Protein AF-Q57W32-F1 (afdb_monomer_lite)

Organism: Trypanosoma brucei brucei (strain 927/4 GUTat10.1) (NCBI:txid185431)

Foldseek 3Di:
DVVVVVVVVVVVVVVCVVLVFDWDDDPNHTQDTCVVVVDDDDPVVVVVSVVVCCVVVVVVPPPDD

Structure (mmCIF, N/CA/C/O backbone):
data_AF-Q57W32-F1
#
_entry.id   AF-Q57W32-F1
#
loop_
_atom_site.group_PDB
_atom_site.id
_atom_site.type_symbol
_atom_site.label_atom_id
_atom_site.label_alt_id
_atom_site.label_comp_id
_atom_site.label_asym_id
_atom_site.label_entity_id
_atom_site.label_seq_id
_atom_site.pdbx_PDB_ins_code
_atom_site.Cartn_x
_atom_site.Cartn_y
_atom_site.Cartn_z
_atom_site.occupancy
_atom_site.B_iso_or_equiv
_atom_site.auth_seq_id
_atom_site.auth_comp_id
_atom_site.auth_asym_id
_atom_site.auth_atom_id
_atom_site.pdbx_PDB_model_num
ATOM 1 N N . MET A 1 1 ? -11.776 -13.843 26.602 1.00 78.94 1 MET A N 1
ATOM 2 C CA . MET A 1 1 ? -11.390 -13.875 25.173 1.00 78.94 1 MET A CA 1
ATOM 3 C C . MET A 1 1 ? -11.024 -12.493 24.621 1.00 78.94 1 MET A C 1
ATOM 5 O O . MET A 1 1 ? -9.964 -12.371 24.026 1.00 78.94 1 MET A O 1
ATOM 9 N N . VAL A 1 2 ? -11.829 -11.450 24.877 1.00 90.12 2 VAL A N 1
ATOM 10 C CA . VAL A 1 2 ? -11.592 -10.063 24.402 1.00 90.12 2 VAL A CA 1
ATOM 11 C C . VAL A 1 2 ? -10.188 -9.533 24.722 1.00 90.12 2 VAL A C 1
ATOM 13 O O . VAL A 1 2 ? -9.535 -8.982 23.845 1.00 90.12 2 VAL A O 1
ATOM 16 N N . VAL A 1 3 ? -9.685 -9.768 25.941 1.00 90.25 3 VAL A N 1
ATOM 17 C CA . VAL A 1 3 ? -8.330 -9.339 26.347 1.00 90.25 3 VAL A CA 1
ATOM 18 C C . VAL A 1 3 ? -7.245 -9.923 25.432 1.00 90.25 3 VAL A C 1
ATOM 20 O O . VAL A 1 3 ? -6.331 -9.209 25.031 1.00 90.25 3 VAL A O 1
ATOM 23 N N . GLY A 1 4 ? -7.377 -11.194 25.035 1.00 90.69 4 GLY A N 1
ATOM 24 C CA . GLY A 1 4 ? -6.435 -11.840 24.117 1.00 90.69 4 GLY A CA 1
ATOM 25 C C . GLY A 1 4 ? -6.475 -11.239 22.710 1.00 90.69 4 GLY A C 1
ATOM 26 O O . GLY A 1 4 ? -5.428 -10.998 22.117 1.00 90.69 4 GLY A O 1
ATOM 27 N N . ALA A 1 5 ? -7.669 -10.919 22.200 1.00 92.62 5 ALA A N 1
ATOM 28 C CA . ALA A 1 5 ? -7.816 -10.229 20.916 1.00 92.62 5 ALA A CA 1
ATOM 29 C C . ALA A 1 5 ? -7.206 -8.816 20.952 1.00 92.62 5 ALA A C 1
ATOM 31 O O . ALA A 1 5 ? -6.502 -8.425 20.024 1.00 92.62 5 ALA A O 1
ATOM 32 N N . GLY A 1 6 ? -7.407 -8.083 22.053 1.00 94.06 6 GLY A N 1
ATOM 33 C CA . GLY A 1 6 ? -6.791 -6.773 22.265 1.00 94.06 6 GLY A CA 1
ATOM 34 C C . GLY A 1 6 ? -5.263 -6.837 22.271 1.00 94.06 6 GLY A C 1
ATOM 35 O O . GLY A 1 6 ? -4.613 -5.999 21.649 1.00 94.06 6 GLY A O 1
ATOM 36 N N . PHE A 1 7 ? -4.679 -7.853 22.911 1.00 93.06 7 PHE A N 1
ATOM 37 C CA . PHE A 1 7 ? -3.230 -8.064 22.903 1.00 93.06 7 PHE A CA 1
ATOM 38 C C . PHE A 1 7 ? -2.692 -8.342 21.491 1.00 93.06 7 PHE A C 1
ATOM 40 O O . PHE A 1 7 ? -1.717 -7.718 21.074 1.00 93.06 7 PHE A O 1
ATOM 47 N N . MET A 1 8 ? -3.360 -9.207 20.720 1.00 94.00 8 MET A N 1
ATOM 48 C CA . MET A 1 8 ? -2.959 -9.491 19.336 1.00 94.00 8 MET A CA 1
ATOM 49 C C . MET A 1 8 ? -3.035 -8.246 18.442 1.00 94.00 8 MET A C 1
ATOM 51 O O . MET A 1 8 ? -2.101 -7.983 17.689 1.00 94.00 8 MET A O 1
ATOM 55 N N . MET A 1 9 ? -4.090 -7.435 18.568 1.00 93.38 9 MET A N 1
ATOM 56 C CA . MET A 1 9 ? -4.206 -6.177 17.818 1.00 93.38 9 MET A CA 1
ATOM 57 C C . MET A 1 9 ? -3.095 -5.183 18.167 1.00 93.38 9 MET A C 1
ATOM 59 O O . MET A 1 9 ? -2.550 -4.540 17.273 1.00 93.38 9 MET A O 1
ATOM 63 N N . ASN A 1 10 ? -2.716 -5.088 19.446 1.00 92.69 10 ASN A N 1
ATOM 64 C CA . ASN A 1 10 ? -1.584 -4.255 19.861 1.00 92.69 10 ASN A CA 1
ATOM 65 C C . ASN A 1 10 ? -0.268 -4.730 19.233 1.00 92.69 1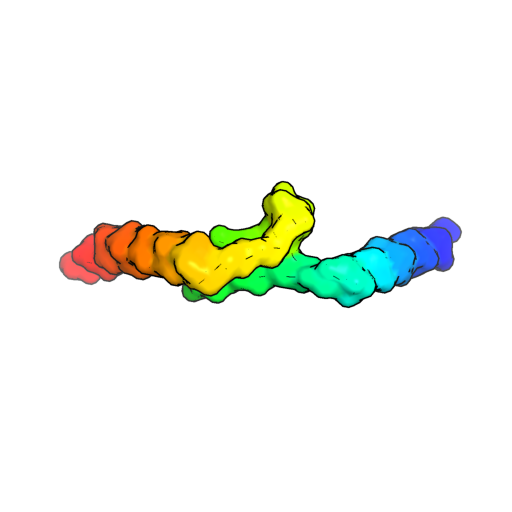0 ASN A C 1
ATOM 67 O O . ASN A 1 10 ? 0.530 -3.902 18.800 1.00 92.69 10 ASN A O 1
ATOM 71 N N . MET A 1 11 ? -0.052 -6.045 19.143 1.00 91.38 11 MET A N 1
ATOM 72 C CA . MET A 1 11 ? 1.148 -6.603 18.519 1.00 91.38 11 MET A CA 1
ATOM 73 C C . MET A 1 11 ? 1.207 -6.278 17.021 1.00 91.38 11 MET A C 1
ATOM 75 O O . MET A 1 11 ? 2.227 -5.785 16.550 1.00 91.38 11 MET A O 1
ATOM 79 N N . VAL A 1 12 ? 0.099 -6.458 16.293 1.00 88.44 12 VAL A N 1
ATOM 80 C CA . VAL A 1 12 ? 0.010 -6.104 14.865 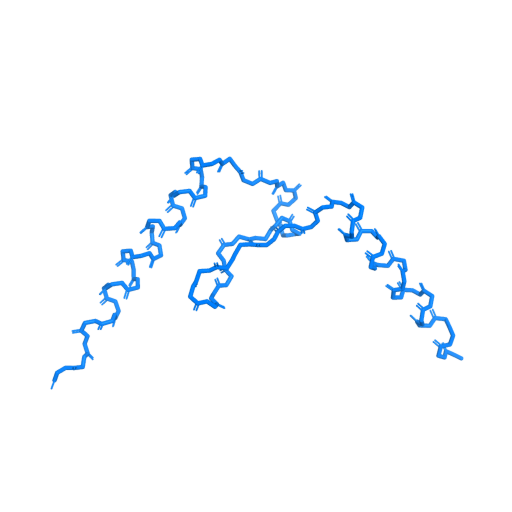1.00 88.44 12 VAL A CA 1
ATOM 81 C C . VAL A 1 12 ? 0.235 -4.604 14.658 1.00 88.44 12 VAL A C 1
ATOM 83 O O . VAL A 1 12 ? 1.052 -4.220 13.824 1.00 88.44 12 VAL A O 1
ATOM 86 N N . ALA A 1 13 ? -0.424 -3.750 15.446 1.00 87.31 13 ALA A N 1
ATOM 87 C CA . ALA A 1 13 ? -0.248 -2.301 15.365 1.00 87.31 13 ALA A CA 1
ATOM 88 C C . ALA A 1 13 ? 1.205 -1.884 15.639 1.00 87.31 13 ALA A C 1
ATOM 90 O O . ALA A 1 13 ? 1.767 -1.069 14.908 1.00 87.31 13 ALA A O 1
ATOM 91 N N . SER A 1 14 ? 1.839 -2.483 16.651 1.00 88.19 14 SER A N 1
ATOM 92 C CA . SER A 1 14 ? 3.245 -2.237 16.970 1.00 88.19 14 SER A CA 1
ATOM 93 C C . SER A 1 14 ? 4.167 -2.636 15.814 1.00 88.19 14 SER A C 1
ATOM 95 O O . SER A 1 14 ? 5.040 -1.852 15.445 1.00 88.19 14 SER A O 1
ATOM 97 N N . SER A 1 15 ? 3.934 -3.789 15.177 1.00 84.25 15 SER A N 1
ATOM 98 C CA . SER A 1 15 ? 4.696 -4.220 14.000 1.00 84.25 15 SER A CA 1
ATOM 99 C C . SER A 1 15 ? 4.508 -3.289 12.797 1.00 84.25 15 SER A C 1
ATOM 101 O O . SER A 1 15 ? 5.486 -2.953 12.128 1.00 84.25 15 SER A O 1
ATOM 103 N N . LEU A 1 16 ? 3.283 -2.817 12.535 1.00 84.75 16 LEU A N 1
ATOM 104 C CA . LEU A 1 16 ? 3.005 -1.876 11.444 1.00 84.75 16 LEU A CA 1
ATOM 105 C C . LEU A 1 16 ? 3.717 -0.534 11.661 1.00 84.75 16 LEU A C 1
ATOM 107 O O . LEU A 1 16 ? 4.397 -0.051 10.753 1.00 84.75 16 LEU A O 1
ATOM 111 N N . LEU A 1 17 ? 3.636 0.020 12.875 1.00 83.25 17 LEU A N 1
ATOM 112 C CA . LEU A 1 17 ? 4.318 1.262 13.247 1.00 83.25 17 LEU A CA 1
ATOM 113 C C . LEU A 1 17 ? 5.843 1.119 13.179 1.00 83.25 17 LEU A C 1
ATOM 115 O O . LEU A 1 17 ? 6.515 1.979 12.615 1.00 83.25 17 LEU A O 1
ATOM 119 N N . GLN A 1 18 ? 6.391 0.018 13.701 1.00 82.25 18 GLN A N 1
ATOM 120 C CA . GLN A 1 18 ? 7.832 -0.240 13.695 1.00 82.25 18 GLN A CA 1
ATOM 121 C C . GLN A 1 18 ? 8.379 -0.440 12.278 1.00 82.25 18 GLN A C 1
ATOM 123 O O . GLN A 1 18 ? 9.466 0.040 11.964 1.00 82.25 18 GLN A O 1
ATOM 128 N N . SER A 1 19 ? 7.635 -1.133 11.411 1.00 78.62 19 SER A N 1
ATOM 129 C CA . SER A 1 19 ? 8.051 -1.366 10.025 1.00 78.62 19 SER A CA 1
ATOM 130 C C . SER A 1 19 ? 8.049 -0.091 9.178 1.00 78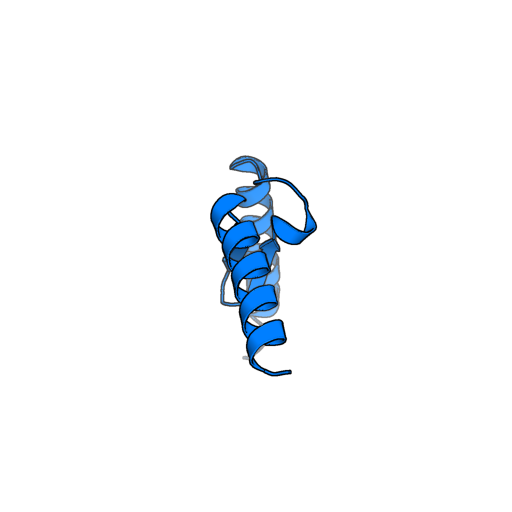.62 19 SER A C 1
ATOM 132 O O . SER A 1 19 ? 8.615 -0.087 8.081 1.00 78.62 19 SER A O 1
ATOM 134 N N . GLY A 1 20 ? 7.405 0.985 9.647 1.00 76.56 20 GLY A N 1
ATOM 135 C CA . GLY A 1 20 ? 7.112 2.154 8.827 1.00 76.56 20 GLY A CA 1
ATOM 136 C C . GLY A 1 20 ? 6.260 1.755 7.625 1.00 76.56 20 GLY A C 1
ATOM 137 O O . GLY A 1 20 ? 6.661 2.005 6.485 1.00 76.56 20 GLY A O 1
ATOM 138 N N . ALA A 1 21 ? 5.157 1.042 7.882 1.00 75.81 21 ALA A N 1
ATOM 139 C CA . ALA A 1 21 ? 4.168 0.682 6.874 1.00 75.81 21 ALA A CA 1
ATOM 140 C C . ALA A 1 21 ? 3.729 1.954 6.139 1.00 75.81 21 ALA A C 1
ATOM 142 O O . ALA A 1 21 ? 3.211 2.891 6.743 1.00 75.81 21 ALA A O 1
ATOM 143 N N . PHE A 1 22 ? 4.023 2.005 4.845 1.00 80.44 22 PHE A N 1
ATOM 144 C CA . PHE A 1 22 ? 3.853 3.190 4.020 1.00 80.44 22 PHE A CA 1
ATOM 145 C C . PHE A 1 22 ? 2.891 2.866 2.888 1.00 80.44 22 PHE A C 1
ATOM 147 O O . PHE A 1 22 ? 3.137 1.947 2.104 1.00 80.44 22 PHE A O 1
ATOM 154 N N . GLU A 1 23 ? 1.812 3.632 2.811 1.00 88.19 23 GLU A N 1
ATOM 155 C CA . GLU A 1 23 ? 0.821 3.548 1.748 1.00 88.19 23 GLU A CA 1
ATOM 156 C C . GLU A 1 23 ? 0.704 4.907 1.070 1.00 88.19 23 GLU A C 1
ATOM 158 O O . GLU A 1 23 ? 0.697 5.947 1.734 1.00 88.19 23 GLU A O 1
ATOM 163 N N . VAL A 1 24 ? 0.617 4.902 -0.258 1.00 86.94 24 VAL A N 1
ATOM 164 C CA . VAL A 1 24 ? 0.403 6.115 -1.045 1.00 86.94 24 VAL A CA 1
ATOM 165 C C . VAL A 1 24 ? -0.959 6.047 -1.695 1.00 86.94 24 VAL A C 1
ATOM 167 O O . VAL A 1 24 ? -1.270 5.095 -2.412 1.00 86.94 24 VAL A O 1
ATOM 170 N N . TYR A 1 25 ? -1.739 7.097 -1.474 1.00 88.12 25 TYR A N 1
ATOM 171 C CA . TYR A 1 25 ? -3.054 7.279 -2.061 1.00 88.12 25 TYR A CA 1
ATOM 172 C C . TYR A 1 25 ? -3.029 8.462 -3.026 1.00 88.12 25 TYR A C 1
ATOM 174 O O . TYR A 1 25 ? -2.459 9.510 -2.720 1.00 88.12 25 TYR A O 1
ATOM 182 N N . LEU A 1 26 ? -3.690 8.315 -4.170 1.00 85.88 26 LEU A N 1
ATOM 183 C CA . LEU A 1 26 ? -3.929 9.388 -5.128 1.00 85.88 26 LEU A CA 1
ATOM 184 C C . LEU A 1 26 ? -5.426 9.447 -5.424 1.00 85.88 26 LEU A C 1
ATOM 186 O O . LEU A 1 26 ? -6.013 8.457 -5.853 1.00 85.88 26 LEU A O 1
ATOM 190 N N . ASN A 1 27 ? -6.057 10.596 -5.167 1.00 86.31 27 ASN A N 1
ATOM 191 C CA . ASN A 1 27 ? -7.509 10.784 -5.316 1.00 86.31 27 ASN A CA 1
ATOM 192 C C . ASN A 1 27 ? -8.346 9.718 -4.578 1.00 86.31 27 ASN A C 1
ATOM 194 O O . ASN A 1 27 ? -9.367 9.257 -5.079 1.00 86.31 27 ASN A O 1
ATOM 198 N N . GLY A 1 28 ? -7.886 9.288 -3.400 1.00 86.75 28 GLY A N 1
ATOM 199 C CA . GLY A 1 28 ? -8.539 8.242 -2.606 1.00 86.75 28 GLY A CA 1
ATOM 200 C C . GLY A 1 28 ? -8.287 6.807 -3.086 1.00 86.75 28 GLY A C 1
ATOM 201 O O . GLY A 1 28 ? -8.651 5.878 -2.374 1.00 86.75 28 GLY A O 1
ATOM 202 N N . SER A 1 29 ? -7.630 6.602 -4.232 1.00 86.31 29 SER A N 1
ATOM 203 C CA . SER A 1 29 ? -7.209 5.273 -4.688 1.00 86.31 29 SER A CA 1
ATOM 204 C C . SER A 1 29 ? -5.827 4.934 -4.144 1.00 86.31 29 SER A C 1
ATOM 206 O O . SER A 1 29 ? -4.900 5.736 -4.269 1.00 86.31 29 SER A O 1
ATOM 208 N N . LEU A 1 30 ? -5.665 3.735 -3.585 1.00 88.19 30 LEU A N 1
ATOM 209 C CA . LEU A 1 30 ? -4.354 3.191 -3.234 1.00 88.19 30 LEU A CA 1
ATOM 210 C C . LEU A 1 30 ? -3.534 3.003 -4.519 1.00 88.19 30 LEU A C 1
ATOM 212 O O . LEU A 1 30 ? -3.994 2.348 -5.454 1.00 88.19 30 LEU A O 1
ATOM 216 N N . ILE A 1 31 ? -2.340 3.595 -4.578 1.00 89.81 31 ILE A N 1
ATOM 217 C CA . ILE A 1 31 ? -1.413 3.455 -5.714 1.00 89.81 31 ILE A CA 1
ATOM 218 C C . ILE A 1 31 ? -0.144 2.684 -5.349 1.00 89.81 31 ILE A C 1
ATOM 220 O O . ILE A 1 31 ? 0.537 2.185 -6.241 1.00 89.81 31 ILE A O 1
ATOM 224 N N . TYR A 1 32 ? 0.190 2.594 -4.059 1.00 89.25 32 TYR A N 1
ATOM 225 C CA . TYR A 1 32 ? 1.329 1.818 -3.581 1.00 89.25 32 TYR A CA 1
ATOM 226 C C . TYR A 1 32 ? 1.128 1.389 -2.128 1.00 89.25 32 TYR A C 1
ATOM 228 O O . TYR A 1 32 ? 0.793 2.231 -1.295 1.00 89.25 32 TYR A O 1
ATOM 236 N N . SER A 1 33 ? 1.413 0.125 -1.807 1.00 89.56 33 SER A N 1
ATOM 237 C CA . SER A 1 33 ? 1.461 -0.374 -0.431 1.00 89.56 33 SER A CA 1
ATOM 238 C C . SER A 1 33 ? 2.775 -1.094 -0.160 1.00 89.56 33 SER A C 1
ATOM 240 O O . SER A 1 33 ? 3.050 -2.150 -0.725 1.00 89.56 33 SER A O 1
ATOM 242 N N . LYS A 1 34 ? 3.570 -0.559 0.771 1.00 87.19 34 LYS A N 1
ATOM 243 C CA . LYS A 1 34 ? 4.769 -1.236 1.282 1.00 87.19 34 LYS A CA 1
ATOM 244 C C . LYS A 1 34 ? 4.432 -2.577 1.932 1.00 87.19 34 LYS A C 1
ATOM 246 O O . LYS A 1 34 ? 5.274 -3.469 1.947 1.00 87.19 34 LYS A O 1
ATOM 251 N N . LEU A 1 35 ? 3.233 -2.714 2.498 1.00 85.81 35 LEU A N 1
ATOM 252 C CA . LEU A 1 35 ? 2.802 -3.967 3.118 1.00 85.81 35 LEU A CA 1
ATOM 253 C C . LEU A 1 35 ? 2.667 -5.083 2.082 1.00 85.81 35 LEU A C 1
ATOM 255 O O . LEU A 1 35 ? 2.977 -6.230 2.384 1.00 85.81 35 LEU A O 1
ATOM 259 N N . GLU A 1 36 ? 2.265 -4.736 0.861 1.00 85.56 36 GLU A N 1
ATOM 260 C CA . GLU A 1 36 ? 2.142 -5.682 -0.247 1.00 85.56 36 GLU A CA 1
ATOM 261 C C . GLU A 1 36 ? 3.476 -5.898 -0.973 1.00 85.56 36 GLU A C 1
ATOM 263 O O . GLU A 1 36 ? 3.802 -7.022 -1.349 1.00 85.56 36 GLU A O 1
ATOM 268 N N . THR A 1 37 ? 4.271 -4.840 -1.160 1.00 86.38 37 THR A N 1
ATOM 269 C CA . THR A 1 37 ? 5.521 -4.902 -1.941 1.00 86.38 37 THR A CA 1
ATOM 270 C C . THR A 1 37 ? 6.757 -5.265 -1.118 1.00 86.38 37 THR A C 1
ATOM 272 O O . THR A 1 37 ? 7.790 -5.620 -1.683 1.00 86.38 37 THR A O 1
ATOM 275 N N . GLY A 1 38 ? 6.694 -5.138 0.209 1.00 85.25 38 GLY A N 1
ATOM 276 C CA . GLY A 1 38 ? 7.801 -5.380 1.136 1.00 85.25 38 GLY A CA 1
ATOM 277 C C . GLY A 1 38 ? 8.873 -4.282 1.180 1.00 85.25 38 GLY A C 1
ATOM 278 O O . GLY A 1 38 ? 9.803 -4.376 1.982 1.00 85.25 38 GLY A O 1
ATOM 279 N N . ALA A 1 39 ? 8.767 -3.226 0.367 1.00 85.25 39 ALA A N 1
ATOM 280 C CA . ALA A 1 39 ? 9.773 -2.166 0.280 1.00 85.25 39 ALA A CA 1
ATOM 281 C C . ALA A 1 39 ? 9.144 -0.780 0.071 1.00 85.25 39 ALA A C 1
ATOM 283 O O . ALA A 1 39 ? 8.009 -0.653 -0.370 1.00 85.25 39 ALA A O 1
ATOM 284 N N . VAL A 1 40 ? 9.876 0.278 0.425 1.00 84.44 40 VAL A N 1
ATOM 285 C CA . VAL A 1 40 ? 9.491 1.659 0.080 1.00 84.44 40 VAL A CA 1
ATOM 286 C C . VAL A 1 40 ? 9.880 1.893 -1.385 1.00 84.44 40 VAL A C 1
ATOM 288 O O . VAL A 1 40 ? 10.992 1.510 -1.760 1.00 84.44 40 VAL A O 1
ATOM 291 N N . PRO A 1 41 ? 9.021 2.503 -2.224 1.00 83.94 41 PRO A N 1
ATOM 292 C CA . PRO A 1 41 ? 9.369 2.734 -3.616 1.00 83.94 41 PRO A CA 1
ATOM 293 C C . PRO A 1 41 ? 10.434 3.827 -3.716 1.00 83.94 41 PRO A C 1
ATOM 295 O O . PRO A 1 41 ? 10.503 4.733 -2.883 1.00 83.94 41 PRO A O 1
ATOM 298 N N . THR A 1 42 ? 11.247 3.783 -4.770 1.00 89.25 42 THR A N 1
ATOM 299 C CA . THR A 1 42 ? 12.096 4.930 -5.107 1.00 89.25 42 THR A CA 1
ATOM 300 C C . THR A 1 42 ? 11.225 6.101 -5.569 1.00 89.25 42 THR A C 1
ATOM 302 O O . THR A 1 42 ? 10.111 5.904 -6.064 1.00 89.25 42 THR A O 1
ATOM 305 N N . ALA A 1 43 ? 11.739 7.329 -5.447 1.00 88.94 43 ALA A N 1
ATOM 306 C CA . ALA A 1 43 ? 11.026 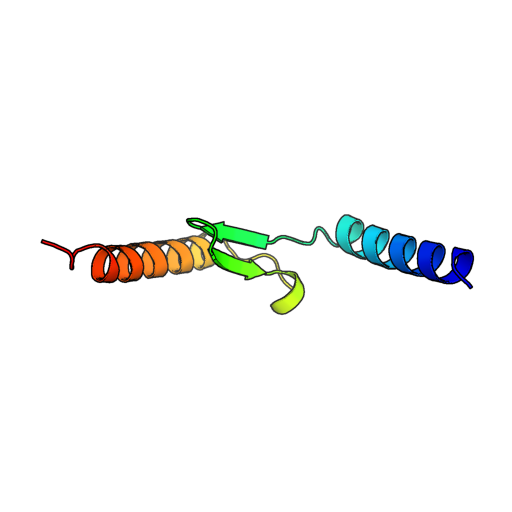8.525 -5.902 1.00 88.94 43 ALA A CA 1
ATOM 307 C C . ALA A 1 43 ? 10.631 8.437 -7.389 1.00 88.94 43 ALA A C 1
ATOM 309 O O . ALA A 1 43 ? 9.533 8.839 -7.761 1.00 88.94 43 ALA A O 1
ATOM 310 N N . GLU A 1 44 ? 11.495 7.852 -8.221 1.00 91.31 44 GLU A N 1
ATOM 311 C CA . GLU A 1 44 ? 11.247 7.643 -9.650 1.00 91.31 44 GLU A CA 1
ATOM 312 C C . GLU A 1 44 ? 10.108 6.646 -9.907 1.00 91.31 44 GLU A C 1
ATOM 314 O O . GLU A 1 44 ? 9.197 6.937 -10.678 1.00 91.31 44 GLU A O 1
ATOM 319 N N . THR A 1 45 ? 10.101 5.503 -9.207 1.00 88.12 45 THR A N 1
ATOM 320 C CA . THR A 1 45 ? 9.026 4.503 -9.348 1.00 88.12 45 THR A CA 1
ATOM 321 C C . THR A 1 45 ? 7.682 5.086 -8.924 1.00 88.12 45 THR A C 1
ATOM 323 O O . THR A 1 45 ? 6.663 4.858 -9.579 1.00 88.12 45 THR A O 1
ATOM 326 N N . LEU A 1 46 ? 7.681 5.868 -7.840 1.00 89.62 46 LEU A N 1
ATOM 327 C CA . LEU A 1 46 ? 6.478 6.529 -7.359 1.00 89.62 46 LEU A CA 1
ATOM 328 C C . LEU A 1 46 ? 5.973 7.585 -8.352 1.00 89.62 46 LEU A C 1
ATOM 330 O O . LEU A 1 46 ? 4.773 7.644 -8.618 1.00 89.62 46 LEU A O 1
ATOM 334 N N . ALA A 1 47 ? 6.874 8.383 -8.931 1.00 91.19 47 ALA A N 1
ATOM 335 C CA . ALA A 1 47 ? 6.521 9.356 -9.959 1.00 91.19 47 ALA A CA 1
ATOM 336 C C . ALA A 1 47 ? 5.887 8.679 -11.183 1.00 91.19 47 ALA A C 1
ATOM 338 O O . ALA A 1 47 ? 4.852 9.145 -11.655 1.00 91.19 47 ALA A O 1
ATOM 339 N N . ASP A 1 48 ? 6.439 7.554 -11.648 1.00 90.69 48 ASP A N 1
ATOM 340 C CA . ASP A 1 48 ? 5.861 6.785 -12.757 1.00 90.69 48 ASP A CA 1
ATOM 341 C C . ASP A 1 48 ? 4.445 6.275 -12.424 1.00 90.69 48 ASP A C 1
ATOM 343 O O . ASP A 1 48 ? 3.528 6.410 -13.236 1.00 90.69 48 ASP A O 1
ATOM 347 N N . HIS A 1 49 ? 4.218 5.775 -11.203 1.00 87.50 49 HIS A N 1
ATOM 348 C CA . HIS A 1 49 ? 2.883 5.341 -10.764 1.00 87.50 49 HIS A CA 1
ATOM 349 C C . HIS A 1 49 ? 1.879 6.499 -10.759 1.00 87.50 49 HIS A C 1
ATOM 351 O O . HIS A 1 49 ? 0.763 6.355 -11.262 1.00 87.50 49 HIS A O 1
ATOM 357 N N . ILE A 1 50 ? 2.278 7.659 -10.232 1.00 89.25 50 ILE A N 1
ATOM 358 C CA . ILE A 1 50 ? 1.433 8.856 -10.191 1.00 89.25 50 ILE A CA 1
ATOM 359 C C . ILE A 1 50 ? 1.117 9.335 -11.609 1.00 89.25 50 ILE A C 1
ATOM 361 O O . ILE A 1 50 ? -0.046 9.578 -11.925 1.00 89.25 50 ILE A O 1
ATOM 365 N N . LEU A 1 51 ? 2.121 9.430 -12.485 1.00 90.38 51 LEU A N 1
ATOM 366 C CA . LEU A 1 51 ? 1.937 9.868 -13.869 1.00 90.38 51 LEU A CA 1
ATOM 367 C C . LEU A 1 51 ? 0.976 8.950 -14.623 1.00 90.38 51 LEU A C 1
ATOM 369 O O . LEU A 1 51 ? 0.054 9.438 -15.275 1.00 90.38 51 LEU A O 1
ATOM 373 N N . ARG A 1 52 ? 1.123 7.628 -14.487 1.00 87.19 52 ARG A N 1
ATOM 374 C CA . ARG A 1 52 ? 0.204 6.658 -15.100 1.00 87.19 52 ARG A CA 1
ATOM 375 C C . ARG A 1 52 ? -1.232 6.838 -14.622 1.00 87.19 52 ARG A C 1
ATOM 377 O O . ARG A 1 52 ? -2.135 6.785 -15.449 1.00 87.19 52 ARG A O 1
ATOM 384 N N . GLN A 1 53 ? -1.436 7.076 -13.327 1.00 84.75 53 GLN A N 1
ATOM 385 C CA . GLN A 1 53 ? -2.762 7.286 -12.737 1.00 84.75 53 GLN A CA 1
ATOM 386 C C . GLN A 1 53 ? -3.381 8.631 -13.126 1.00 84.75 53 GLN A C 1
ATOM 388 O O . GLN A 1 53 ? -4.585 8.718 -13.347 1.00 84.75 53 GLN A O 1
ATOM 393 N N . ILE A 1 54 ? -2.574 9.685 -13.265 1.00 86.00 54 ILE A N 1
ATOM 394 C CA . ILE A 1 54 ? -3.048 10.973 -13.783 1.00 86.00 54 ILE A CA 1
ATOM 395 C C . ILE A 1 54 ? -3.446 10.825 -15.249 1.00 86.00 54 ILE A C 1
ATOM 397 O O . ILE A 1 54 ? -4.516 11.289 -15.632 1.00 86.00 54 ILE A O 1
ATOM 401 N N . ILE A 1 55 ? -2.631 10.161 -16.071 1.00 86.50 55 ILE A N 1
ATOM 402 C CA . ILE A 1 55 ? -2.924 9.965 -17.495 1.00 86.50 55 ILE A CA 1
ATOM 403 C C . ILE A 1 55 ? -4.177 9.093 -17.671 1.00 86.50 55 ILE A C 1
ATOM 405 O O . ILE A 1 55 ? -5.068 9.460 -18.438 1.00 86.50 55 ILE A O 1
ATOM 409 N N . SER A 1 56 ? -4.300 7.984 -16.932 1.00 79.81 56 SER A N 1
ATOM 410 C CA . SER A 1 56 ? -5.483 7.114 -16.992 1.00 79.81 56 SER A CA 1
ATOM 411 C C . SER A 1 56 ? -6.733 7.776 -16.398 1.00 79.81 56 SER A C 1
ATOM 413 O O . SER A 1 56 ? -7.813 7.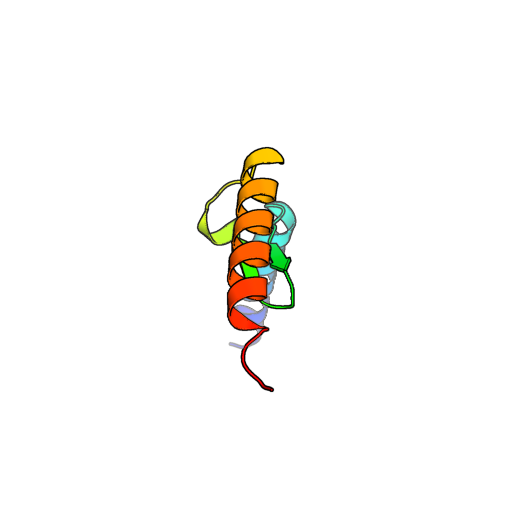672 -16.977 1.00 79.81 56 SER A O 1
ATOM 415 N N . GLY A 1 57 ? -6.593 8.516 -15.295 1.00 70.44 57 GLY A N 1
ATOM 416 C CA . GLY A 1 57 ? -7.672 9.275 -14.660 1.00 70.44 57 GLY A CA 1
ATOM 417 C C . GLY A 1 57 ? -8.161 10.446 -15.514 1.00 70.44 57 GLY A C 1
ATOM 418 O O . GLY A 1 57 ? -9.364 10.683 -15.604 1.00 70.44 57 GLY A O 1
ATOM 419 N N . THR A 1 58 ? -7.256 11.128 -16.221 1.00 60.44 58 THR A N 1
ATOM 420 C CA . THR A 1 58 ? -7.599 12.190 -17.186 1.00 60.44 58 THR A CA 1
ATOM 421 C C . THR A 1 58 ? -8.322 11.612 -18.406 1.00 60.44 58 THR A C 1
ATOM 423 O O . THR A 1 58 ? -9.280 12.211 -18.900 1.00 60.44 58 THR A O 1
ATOM 426 N N . ALA A 1 59 ? -7.926 10.416 -18.858 1.00 56.84 59 ALA A N 1
ATOM 427 C CA . ALA A 1 59 ? -8.615 9.705 -19.935 1.00 56.84 59 ALA A CA 1
ATOM 428 C C . ALA A 1 59 ? -10.024 9.223 -19.533 1.00 56.8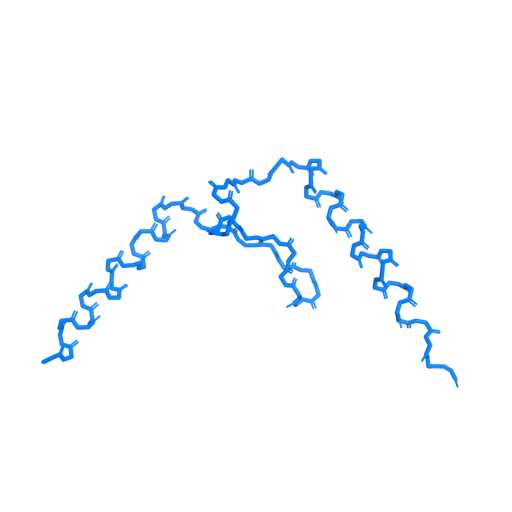4 59 ALA A C 1
ATOM 430 O O . ALA A 1 59 ? -10.909 9.153 -20.384 1.00 56.84 59 ALA A O 1
ATOM 431 N N . ALA A 1 60 ? -10.256 8.919 -18.250 1.00 57.72 60 ALA A N 1
ATOM 432 C CA . ALA A 1 60 ? -11.568 8.520 -17.738 1.00 57.72 60 ALA A CA 1
ATOM 433 C C . ALA A 1 60 ? -12.491 9.717 -17.419 1.00 57.72 60 ALA A C 1
ATOM 435 O O . ALA A 1 60 ? -13.698 9.636 -17.643 1.00 57.72 60 ALA A O 1
ATOM 436 N N . GLY A 1 61 ? -11.942 10.838 -16.936 1.00 54.34 61 GLY A N 1
ATOM 437 C CA . GLY A 1 61 ? -12.704 12.006 -16.467 1.00 54.34 61 GLY A CA 1
ATOM 438 C C . GLY A 1 61 ? -13.286 12.929 -17.547 1.00 54.34 61 GLY A C 1
ATOM 439 O O . GLY A 1 61 ? -13.934 13.912 -17.208 1.00 54.34 61 GLY A O 1
ATOM 440 N N . THR A 1 62 ? -13.078 12.648 -18.836 1.00 50.75 62 THR A N 1
ATOM 441 C CA . THR A 1 62 ? -13.519 13.516 -19.951 1.00 50.75 62 THR A CA 1
ATOM 442 C C . THR A 1 62 ? -14.758 13.016 -20.709 1.00 50.75 62 THR A C 1
ATOM 444 O O . THR A 1 62 ? -15.097 13.563 -21.755 1.00 50.75 62 THR A O 1
ATOM 447 N N . ARG A 1 63 ? -15.493 12.019 -20.193 1.00 51.16 63 ARG A N 1
ATOM 448 C CA . ARG A 1 63 ? -16.735 11.516 -20.819 1.00 51.16 63 ARG A CA 1
ATOM 449 C C . ARG A 1 63 ? -17.987 11.722 -19.964 1.00 51.16 63 ARG A C 1
ATOM 451 O O . ARG A 1 63 ? -18.665 10.763 -19.630 1.00 51.16 63 ARG A O 1
ATOM 458 N N . THR A 1 64 ? -18.328 12.974 -19.677 1.00 45.16 64 THR A N 1
ATOM 459 C CA . THR A 1 64 ? -19.726 13.393 -19.461 1.00 45.16 64 THR A CA 1
ATOM 460 C C . THR A 1 64 ? -19.867 14.848 -19.903 1.00 45.16 64 THR A C 1
ATOM 462 O O . THR A 1 64 ? -19.741 15.770 -19.098 1.00 45.16 64 THR A O 1
ATOM 465 N N . ALA A 1 65 ? -20.062 15.038 -21.202 1.00 45.47 65 ALA A N 1
ATOM 466 C CA . ALA A 1 65 ? -20.810 16.155 -21.767 1.00 45.47 65 ALA A CA 1
ATOM 467 C C . ALA A 1 65 ? -22.040 15.539 -22.441 1.00 45.47 65 ALA A C 1
ATOM 469 O O . ALA A 1 65 ? -23.121 16.154 -22.355 1.00 45.47 65 ALA A O 1
#

Radius of gyration: 17.45 Å; chains: 1; bounding box: 33×30×48 Å

InterPro domains:
  IPR011893 Selenoprotein, Rdx-type [PF10262] (12-50)
  IPR011893 Selenoprotein, Rdx-type [TIGR02174] (18-50)
  IPR019389 Selenoprotein T [PTHR13544] (5-55)
  IPR036249 Thioredoxin-like superfamily [SSF52833] (12-54)

Secondary structure (DSSP, 8-state):
-HHHHHHHHHHHHHHHHHHT--EEEETTEEEEEHHHHSSPPPHHHHHHHHHHHHHHHHHHTT---

Sequence (65 aa):
MVVGAGFMMNMVASSLLQSGAFEVYLNGSLIYSKLETGAVPTAETLADHILRQIISGTAAGTRTA

pLDDT: mean 82.66, std 12.16, range [45.16, 94.06]